Protein AF-A0A535HF23-F1 (afdb_monomer)

Radius of gyration: 17.35 Å; Cα contacts (8 Å, |Δi|>4): 69; chains: 1; bounding box: 50×31×47 Å

Solvent-accessible surface area (backbone atoms only — not comparable to full-atom values): 6438 Å² total; per-residue (Å²): 136,82,78,76,61,64,92,76,36,68,69,52,48,55,51,52,50,50,52,49,52,52,54,52,50,50,58,49,46,70,52,48,54,50,49,47,37,38,76,75,68,65,46,51,72,67,58,42,50,50,38,58,52,36,26,51,46,35,55,55,53,34,67,74,58,43,51,76,58,53,74,76,47,70,65,68,64,52,53,53,53,50,53,51,50,35,50,54,48,58,52,47,51,64,53,27,48,75,70,72,67,61,48,72,69,56,50,43,52,37,28,35,67,62,60

Secondary structure (DSSP, 8-state):
-PPPPGGG-HHHHHHHHHHHHHHHHHHHHHHHHHHHHHHHH---HHHHHHHHHHHHHHHHHIIIIIHHHHTTS-HHHHHHHHHHHHHHHHHHHHHHHHTT---HHHHHHH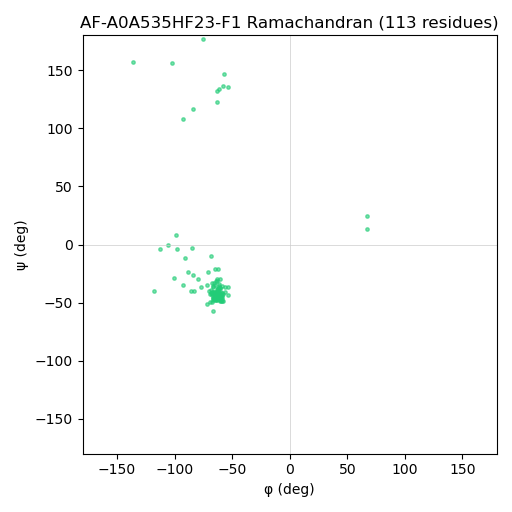HHHH-

Structure (mmCIF, N/CA/C/O backbone):
data_AF-A0A535HF23-F1
#
_entry.id   AF-A0A535HF23-F1
#
loop_
_atom_site.group_PDB
_atom_site.id
_atom_site.type_symbol
_atom_site.label_atom_id
_atom_site.label_alt_id
_atom_site.label_comp_id
_atom_site.label_asym_id
_atom_site.label_entity_id
_atom_site.label_seq_id
_atom_site.pdbx_PDB_ins_code
_atom_site.Cartn_x
_atom_site.Cartn_y
_atom_site.Cartn_z
_atom_site.occupancy
_atom_site.B_iso_or_equiv
_atom_site.auth_seq_id
_atom_site.auth_comp_id
_atom_site.auth_asym_id
_atom_site.auth_atom_id
_atom_site.pdbx_PDB_model_num
ATOM 1 N N . MET A 1 1 ? 34.139 -0.679 -28.469 1.00 53.94 1 MET A N 1
ATOM 2 C CA . MET A 1 1 ? 32.675 -0.477 -28.417 1.00 53.94 1 MET A CA 1
ATOM 3 C C . MET A 1 1 ? 32.349 0.238 -27.113 1.00 53.94 1 MET A C 1
ATOM 5 O O . MET A 1 1 ? 32.359 -0.398 -26.070 1.00 53.94 1 MET A O 1
ATOM 9 N N . THR A 1 2 ? 32.177 1.559 -27.130 1.00 58.47 2 THR A N 1
ATOM 10 C CA . THR A 1 2 ? 31.768 2.328 -25.944 1.00 58.47 2 THR A CA 1
ATOM 11 C C . THR A 1 2 ? 30.248 2.263 -25.836 1.00 58.47 2 THR A C 1
ATOM 13 O O . THR A 1 2 ? 29.542 2.684 -26.751 1.00 58.47 2 THR A O 1
ATOM 16 N N . ALA A 1 3 ? 29.730 1.666 -24.761 1.00 65.44 3 ALA A N 1
ATOM 17 C CA . ALA A 1 3 ? 28.293 1.642 -24.517 1.00 65.44 3 ALA A CA 1
ATOM 18 C C . ALA A 1 3 ? 27.765 3.091 -24.451 1.00 65.44 3 ALA A C 1
ATOM 20 O O . ALA A 1 3 ? 28.424 3.942 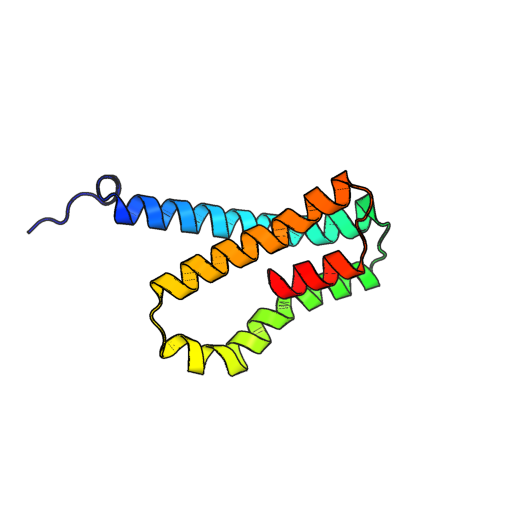-23.844 1.00 65.44 3 ALA A O 1
ATOM 21 N N . PRO A 1 4 ? 26.622 3.409 -25.088 1.00 67.19 4 PRO A N 1
ATOM 22 C CA . PRO A 1 4 ? 26.049 4.746 -25.014 1.00 67.19 4 PRO A CA 1
ATOM 23 C C . PRO A 1 4 ? 25.785 5.134 -23.547 1.00 67.19 4 PRO A C 1
ATOM 25 O O . PRO A 1 4 ? 25.454 4.262 -22.739 1.00 67.19 4 PRO A O 1
ATOM 28 N N . PRO A 1 5 ? 25.924 6.423 -23.182 1.00 73.38 5 PRO A N 1
ATOM 29 C CA . PRO A 1 5 ? 25.690 6.885 -21.816 1.00 73.38 5 PRO A CA 1
ATOM 30 C C . PRO A 1 5 ? 24.296 6.461 -21.333 1.00 73.38 5 PRO A C 1
ATOM 32 O O . PRO A 1 5 ? 23.319 6.590 -22.070 1.00 73.38 5 PRO A O 1
ATOM 35 N N . LEU A 1 6 ? 24.206 5.963 -20.094 1.00 69.88 6 LEU A N 1
ATOM 36 C CA . LEU A 1 6 ? 23.007 5.317 -19.535 1.00 69.88 6 LEU A CA 1
ATOM 37 C C . LEU A 1 6 ? 21.740 6.183 -19.642 1.00 69.88 6 LEU A C 1
ATOM 39 O O . LEU A 1 6 ? 20.670 5.670 -19.953 1.00 69.88 6 LEU A O 1
ATOM 43 N N . GLY A 1 7 ? 21.869 7.505 -19.484 1.00 70.44 7 GLY A N 1
ATOM 44 C CA . GLY A 1 7 ? 20.757 8.456 -19.624 1.00 70.44 7 GLY A CA 1
ATOM 45 C C . GLY A 1 7 ? 20.213 8.622 -21.051 1.00 70.44 7 GLY A C 1
ATOM 46 O O . GLY A 1 7 ? 19.169 9.238 -21.230 1.00 70.44 7 GLY A O 1
ATOM 47 N N . ARG A 1 8 ? 20.890 8.079 -22.070 1.00 76.06 8 ARG A N 1
ATOM 48 C CA . ARG A 1 8 ? 20.467 8.122 -23.482 1.00 76.06 8 ARG A CA 1
ATOM 49 C C . ARG A 1 8 ? 19.939 6.779 -23.990 1.00 76.06 8 ARG A C 1
ATOM 51 O O . ARG A 1 8 ? 19.541 6.682 -25.147 1.00 76.06 8 ARG A O 1
ATOM 58 N N . ASN A 1 9 ? 19.925 5.759 -23.131 1.00 85.62 9 ASN A N 1
ATOM 59 C CA . ASN A 1 9 ? 19.308 4.469 -23.404 1.00 85.62 9 ASN A CA 1
ATOM 60 C C . ASN A 1 9 ? 17.855 4.480 -22.893 1.00 85.62 9 ASN A C 1
ATOM 62 O O . ASN A 1 9 ? 17.613 4.456 -21.686 1.00 85.62 9 ASN A O 1
ATOM 66 N N . ALA A 1 10 ? 16.891 4.520 -23.816 1.00 82.50 10 ALA A N 1
ATOM 67 C CA . ALA A 1 10 ? 15.466 4.615 -23.494 1.00 82.50 10 ALA A CA 1
ATOM 68 C C . ALA A 1 10 ? 14.962 3.450 -22.619 1.00 82.50 10 ALA A C 1
ATOM 70 O O . ALA A 1 10 ? 14.146 3.669 -21.723 1.00 82.50 10 ALA A O 1
ATOM 71 N N . ASP A 1 11 ? 15.486 2.237 -22.820 1.00 83.31 11 ASP A N 1
ATOM 72 C CA . ASP A 1 11 ? 15.109 1.070 -22.017 1.00 83.31 11 ASP A CA 1
ATOM 73 C C . ASP A 1 11 ? 15.603 1.194 -20.573 1.00 83.31 11 ASP A C 1
ATOM 75 O O . ASP A 1 11 ? 14.877 0.863 -19.634 1.00 83.31 11 ASP A O 1
ATOM 79 N N . PHE A 1 12 ? 16.813 1.731 -20.386 1.00 84.38 12 PHE A N 1
ATOM 80 C CA . PHE A 1 12 ? 17.365 1.986 -19.058 1.00 84.38 12 PHE A CA 1
ATOM 81 C C . PHE A 1 12 ? 16.562 3.057 -18.319 1.00 84.38 12 PHE A C 1
ATOM 83 O O . PHE A 1 12 ? 16.184 2.850 -17.170 1.00 84.38 12 PHE A O 1
ATOM 90 N N . VAL A 1 13 ? 16.248 4.175 -18.981 1.00 87.31 13 VAL A N 1
ATOM 91 C CA . VAL A 1 13 ? 15.464 5.263 -18.374 1.00 87.31 13 VAL A CA 1
ATOM 92 C C . VAL A 1 13 ? 14.068 4.778 -17.978 1.00 87.31 13 VAL A C 1
ATOM 94 O O . VAL A 1 13 ? 13.609 5.096 -16.884 1.00 87.31 13 VAL A O 1
ATOM 97 N N . LYS A 1 14 ? 13.414 3.963 -18.819 1.00 84.81 14 LYS A N 1
ATOM 98 C CA . LYS A 1 14 ? 12.092 3.388 -18.528 1.00 84.81 14 LYS A CA 1
ATOM 99 C C . LYS A 1 14 ? 12.123 2.416 -17.347 1.00 84.81 14 LYS A C 1
ATOM 101 O O . LYS A 1 14 ? 11.222 2.445 -16.513 1.00 84.81 14 LYS A O 1
ATOM 106 N N . LEU A 1 15 ? 13.147 1.565 -17.266 1.00 84.94 15 LEU A N 1
ATOM 107 C CA . LEU A 1 15 ? 13.322 0.653 -16.136 1.00 84.94 15 LEU A CA 1
ATOM 108 C C . LEU A 1 15 ? 13.613 1.424 -14.843 1.00 84.94 15 LEU A C 1
ATOM 110 O O . LEU A 1 15 ? 13.017 1.144 -13.808 1.00 84.94 15 LEU A O 1
ATOM 114 N N . TRP A 1 16 ? 14.516 2.402 -14.905 1.00 88.12 16 TRP A N 1
ATOM 115 C CA . TRP A 1 16 ? 14.960 3.160 -13.741 1.00 88.12 16 TRP A CA 1
ATOM 116 C C . TRP A 1 16 ? 13.849 4.040 -13.163 1.00 88.12 16 TRP A C 1
ATOM 118 O O . TRP A 1 16 ? 13.678 4.085 -11.944 1.00 88.12 16 TRP A O 1
ATOM 128 N N . SER A 1 17 ? 13.054 4.697 -14.014 1.00 88.38 17 SER A N 1
ATOM 129 C CA . SER A 1 17 ? 11.909 5.490 -13.560 1.00 88.38 17 SER A CA 1
ATOM 130 C C . SER A 1 17 ? 10.821 4.610 -12.949 1.00 88.38 17 SER A C 1
ATOM 132 O O . SER A 1 17 ? 10.367 4.906 -11.846 1.00 88.38 17 SER A O 1
ATOM 134 N N . GLY A 1 18 ? 10.465 3.498 -13.605 1.00 86.31 18 GLY A N 1
ATOM 135 C CA . GLY A 1 18 ? 9.490 2.536 -13.086 1.00 86.31 18 GLY A CA 1
ATOM 136 C C . GLY A 1 18 ? 9.909 1.975 -11.729 1.00 86.31 18 GLY A C 1
ATOM 137 O O . GLY A 1 18 ? 9.147 2.049 -10.770 1.00 86.31 18 GLY A O 1
ATOM 138 N N . PHE A 1 19 ? 11.161 1.527 -11.614 1.00 86.56 19 PHE A N 1
ATOM 139 C CA . PHE A 1 19 ? 11.719 1.025 -10.360 1.00 86.56 19 PHE A CA 1
ATOM 140 C C . PHE A 1 19 ? 11.715 2.081 -9.249 1.00 86.56 19 PHE A C 1
ATOM 142 O O . PHE A 1 19 ? 11.371 1.787 -8.106 1.00 86.56 19 PHE A O 1
ATOM 149 N N . THR A 1 20 ? 12.079 3.323 -9.576 1.00 89.94 20 THR A N 1
ATOM 150 C CA . THR A 1 20 ? 12.096 4.423 -8.604 1.00 89.94 20 THR A CA 1
ATOM 151 C C . THR A 1 20 ? 10.688 4.733 -8.106 1.00 89.94 20 THR A C 1
ATOM 153 O O . THR A 1 20 ? 10.475 4.809 -6.898 1.00 89.94 20 THR A O 1
ATOM 156 N N . ILE A 1 21 ? 9.716 4.852 -9.015 1.00 89.50 21 ILE A N 1
ATOM 157 C CA . ILE A 1 21 ? 8.309 5.096 -8.673 1.00 89.50 21 ILE A CA 1
ATOM 158 C C . ILE A 1 21 ? 7.765 3.959 -7.806 1.00 89.50 21 ILE A C 1
ATOM 160 O O . ILE A 1 21 ? 7.185 4.230 -6.757 1.00 89.50 21 ILE A O 1
ATOM 164 N N . ALA A 1 22 ? 7.996 2.703 -8.197 1.00 86.44 22 ALA A N 1
ATOM 165 C CA . ALA A 1 22 ? 7.541 1.540 -7.442 1.00 86.44 22 ALA A CA 1
ATOM 166 C C . ALA A 1 22 ? 8.134 1.522 -6.025 1.00 86.44 22 ALA A C 1
ATOM 168 O O . ALA A 1 22 ? 7.416 1.337 -5.043 1.00 86.44 22 ALA A O 1
ATOM 169 N N . ARG A 1 23 ? 9.438 1.793 -5.891 1.00 89.00 23 ARG A N 1
ATOM 170 C CA . ARG A 1 23 ? 10.118 1.759 -4.592 1.00 89.00 23 ARG A CA 1
ATOM 171 C C . ARG A 1 23 ? 9.696 2.898 -3.673 1.00 89.00 23 ARG A C 1
ATOM 173 O O . ARG A 1 23 ? 9.496 2.671 -2.483 1.00 89.00 23 ARG A O 1
ATOM 180 N N . VAL A 1 24 ? 9.527 4.102 -4.214 1.00 91.25 24 VAL A N 1
ATOM 181 C CA . VAL A 1 24 ? 9.000 5.244 -3.456 1.00 91.25 24 VAL A CA 1
ATOM 182 C C . VAL A 1 24 ? 7.550 4.982 -3.047 1.00 91.25 24 VAL A C 1
ATOM 184 O O . VAL A 1 24 ? 7.212 5.143 -1.877 1.00 91.25 24 VAL A O 1
ATOM 187 N N . GLY A 1 25 ? 6.711 4.511 -3.972 1.00 86.81 25 GLY A N 1
ATOM 188 C CA . GLY A 1 25 ? 5.315 4.165 -3.702 1.00 86.81 25 GLY A CA 1
ATOM 189 C C . GLY A 1 25 ? 5.170 3.100 -2.615 1.00 86.81 25 GLY A C 1
ATOM 190 O O . GLY A 1 25 ? 4.355 3.258 -1.708 1.00 86.81 25 GLY A O 1
ATOM 191 N N . SER A 1 26 ? 6.010 2.063 -2.644 1.00 88.25 26 SER A N 1
ATOM 192 C CA . SER A 1 26 ? 6.058 1.030 -1.604 1.00 88.25 26 SER A CA 1
ATOM 193 C C . SER A 1 26 ? 6.373 1.627 -0.227 1.00 88.25 26 SER A C 1
ATOM 195 O O . SER A 1 26 ? 5.628 1.396 0.723 1.00 88.25 26 SER A O 1
ATOM 197 N N . GLN A 1 27 ? 7.401 2.476 -0.118 1.00 90.00 27 GLN A N 1
ATOM 198 C CA . GLN A 1 27 ? 7.754 3.116 1.158 1.00 90.00 27 GLN A CA 1
ATOM 199 C C . GLN A 1 27 ? 6.650 4.036 1.684 1.00 90.00 27 GLN A C 1
ATOM 201 O O . GLN A 1 27 ? 6.374 4.053 2.882 1.00 90.00 27 GLN A O 1
ATOM 206 N N . ILE A 1 28 ? 5.977 4.765 0.792 1.00 90.44 28 ILE A N 1
ATOM 207 C CA . ILE A 1 28 ? 4.810 5.567 1.164 1.00 90.44 28 ILE A CA 1
ATOM 208 C C . ILE A 1 28 ? 3.691 4.658 1.685 1.00 90.44 28 ILE A C 1
ATOM 210 O O . ILE A 1 28 ? 3.113 4.950 2.726 1.00 90.44 28 ILE A O 1
ATOM 214 N N . THR A 1 29 ? 3.413 3.541 1.011 1.00 88.38 29 THR A N 1
ATOM 215 C CA . THR A 1 29 ? 2.334 2.600 1.366 1.00 88.38 29 THR A CA 1
ATOM 216 C C . THR A 1 29 ? 2.528 1.979 2.752 1.00 88.38 29 THR A C 1
ATOM 218 O O . THR A 1 29 ? 1.558 1.842 3.498 1.00 88.38 29 THR A O 1
ATOM 221 N N . VAL A 1 30 ? 3.775 1.677 3.134 1.00 88.12 30 VAL A N 1
ATOM 222 C CA . VAL A 1 30 ? 4.131 1.161 4.472 1.00 88.12 30 VAL A CA 1
ATOM 223 C C . VAL A 1 30 ? 3.657 2.090 5.591 1.00 88.12 30 VAL A C 1
ATOM 225 O O . VAL A 1 30 ? 3.205 1.622 6.630 1.00 88.12 30 VAL A O 1
ATOM 228 N N . LEU A 1 31 ? 3.711 3.405 5.379 1.00 90.56 31 LEU A N 1
ATOM 229 C CA . LEU A 1 31 ? 3.257 4.390 6.363 1.00 90.56 31 LEU A CA 1
ATOM 230 C C . LEU A 1 31 ? 1.794 4.788 6.146 1.00 90.56 31 LEU A C 1
ATOM 232 O O . LEU A 1 31 ? 1.060 5.014 7.107 1.00 90.56 31 LEU A O 1
ATOM 236 N N . ALA A 1 32 ? 1.352 4.851 4.891 1.00 90.69 32 ALA A N 1
ATOM 237 C CA . ALA A 1 32 ? 0.020 5.305 4.533 1.00 90.69 32 ALA A CA 1
ATOM 238 C C . ALA A 1 32 ? -1.068 4.365 5.055 1.00 90.69 32 ALA A C 1
ATOM 240 O O . ALA A 1 32 ? -2.060 4.861 5.581 1.00 90.69 32 ALA A O 1
ATOM 241 N N . LEU A 1 33 ? -0.910 3.037 4.962 1.00 89.94 33 LEU A N 1
ATOM 242 C CA . LEU A 1 33 ? -1.964 2.109 5.398 1.00 89.94 33 LEU A CA 1
ATOM 243 C C . LEU A 1 33 ? -2.201 2.148 6.921 1.00 89.94 33 LEU A C 1
ATOM 245 O O . LEU A 1 33 ? -3.358 2.320 7.314 1.00 89.94 33 LEU A O 1
ATOM 249 N N . PRO A 1 34 ? -1.171 2.086 7.794 1.00 89.94 34 PRO A N 1
ATOM 250 C CA . PRO A 1 34 ? -1.367 2.247 9.235 1.00 89.94 34 PRO A CA 1
ATOM 251 C C . PRO A 1 34 ? -1.945 3.614 9.606 1.00 89.94 34 PRO A C 1
ATOM 253 O O . PRO A 1 34 ? -2.873 3.688 10.408 1.00 89.94 34 PRO A O 1
ATOM 256 N N . LEU A 1 35 ? -1.451 4.699 8.995 1.00 91.56 35 LEU A N 1
ATOM 257 C CA . LEU A 1 35 ? -1.983 6.041 9.245 1.00 91.56 35 LEU A CA 1
ATOM 258 C C . LEU A 1 35 ? -3.444 6.160 8.807 1.00 91.56 35 LEU A C 1
ATOM 260 O O . LEU A 1 35 ? -4.246 6.744 9.524 1.00 91.56 35 LEU A O 1
ATOM 264 N 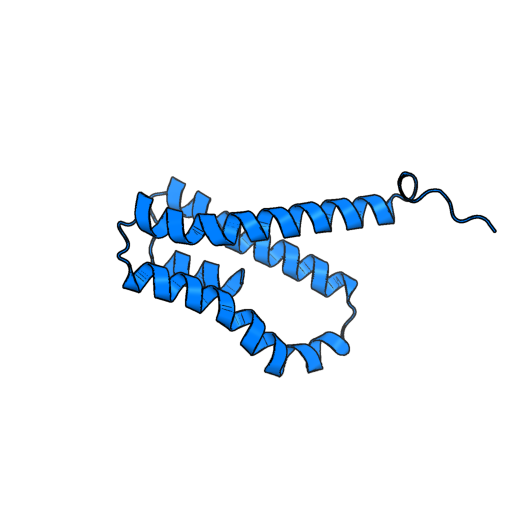N . THR A 1 36 ? -3.810 5.565 7.673 1.00 91.94 36 THR A N 1
ATOM 265 C CA . THR A 1 36 ? -5.197 5.516 7.192 1.00 91.94 36 THR A CA 1
ATOM 266 C C . THR A 1 36 ? -6.089 4.774 8.187 1.00 91.94 36 THR A C 1
ATOM 268 O O . THR A 1 36 ? -7.165 5.265 8.526 1.00 91.94 36 THR A O 1
ATOM 271 N N . ALA A 1 37 ? -5.631 3.630 8.703 1.00 92.25 37 ALA A N 1
ATOM 272 C CA . ALA A 1 37 ? -6.369 2.859 9.699 1.00 92.25 37 ALA A CA 1
ATOM 273 C C . ALA A 1 37 ? -6.626 3.673 10.979 1.00 92.25 37 ALA A C 1
ATOM 275 O O . ALA A 1 37 ? -7.746 3.692 11.482 1.00 92.25 37 ALA A O 1
ATOM 276 N N . VAL A 1 38 ? -5.623 4.394 11.483 1.00 94.19 38 VAL A N 1
ATOM 277 C CA . VAL A 1 38 ? -5.771 5.214 12.697 1.00 94.19 38 VAL A CA 1
ATOM 278 C C . VAL A 1 38 ? -6.631 6.451 12.438 1.00 94.19 38 VAL A C 1
ATOM 280 O O . VAL A 1 38 ? -7.574 6.711 13.178 1.00 94.19 38 VAL A O 1
ATOM 283 N N . LEU A 1 39 ? -6.315 7.220 11.394 1.00 92.56 39 LEU A N 1
ATOM 284 C CA . LEU A 1 39 ? -6.898 8.545 11.170 1.00 92.56 39 LEU A CA 1
ATOM 285 C C . LEU A 1 39 ? -8.318 8.492 10.605 1.00 92.56 39 LEU A C 1
ATOM 287 O O . LEU A 1 39 ? -9.130 9.3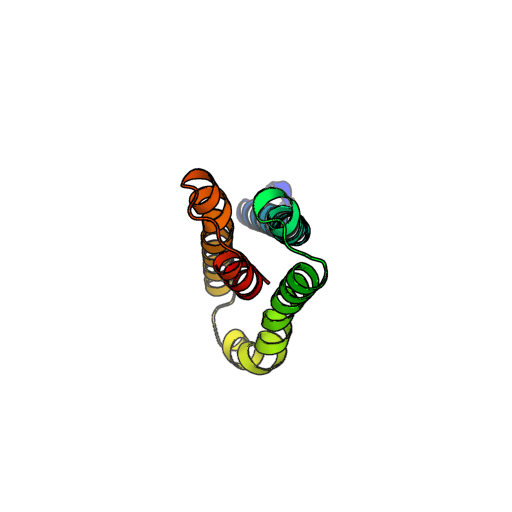42 10.957 1.00 92.56 39 LEU A O 1
ATOM 291 N N . LEU A 1 40 ? -8.616 7.531 9.724 1.00 89.50 40 LEU A N 1
ATOM 292 C CA . LEU A 1 40 ? -9.931 7.432 9.081 1.00 89.50 40 LEU A CA 1
ATOM 293 C C . LEU A 1 40 ? -10.836 6.381 9.722 1.00 89.50 40 LEU A C 1
ATOM 295 O O . LEU A 1 40 ? -12.052 6.535 9.667 1.00 89.50 40 LEU A O 1
ATOM 299 N N . LEU A 1 41 ? -10.270 5.321 10.308 1.00 89.88 41 LEU A N 1
ATOM 300 C CA . LEU A 1 41 ? -11.049 4.208 10.867 1.00 89.88 41 LEU A CA 1
ATOM 301 C C . LEU A 1 41 ? -10.959 4.102 12.395 1.00 89.88 41 LEU A C 1
ATOM 303 O O . LEU A 1 41 ? -11.642 3.263 12.975 1.00 89.88 41 LEU A O 1
ATOM 307 N N . GLY A 1 42 ? -10.152 4.940 13.056 1.00 88.62 42 GLY A N 1
ATOM 308 C CA . GLY A 1 42 ? -10.012 4.929 14.514 1.00 88.62 42 GLY A CA 1
ATOM 309 C C . GLY A 1 42 ? -9.344 3.666 15.062 1.00 88.62 42 GLY A C 1
ATOM 310 O O . GLY A 1 42 ? -9.585 3.313 16.215 1.00 88.62 42 GLY A O 1
ATOM 311 N N . ALA A 1 43 ? -8.536 2.977 14.248 1.00 90.75 43 ALA A N 1
ATOM 312 C CA . ALA A 1 43 ? -7.926 1.707 14.622 1.00 90.75 43 ALA A CA 1
ATOM 313 C C . ALA A 1 43 ? -6.999 1.847 15.842 1.00 90.75 43 ALA A C 1
ATOM 315 O O . ALA A 1 43 ? -6.144 2.735 15.904 1.00 90.75 43 ALA A O 1
ATOM 316 N N . GLY A 1 44 ? -7.140 0.931 16.797 1.00 92.19 44 GLY A N 1
ATOM 317 C CA . GLY A 1 44 ? -6.290 0.829 17.977 1.00 92.19 44 GLY A CA 1
ATOM 318 C C . GLY A 1 44 ? -4.915 0.223 17.677 1.00 92.19 44 GLY A C 1
ATOM 319 O O . GLY A 1 44 ? -4.625 -0.228 16.565 1.00 92.19 44 GLY A O 1
ATOM 320 N N . ALA A 1 45 ? -4.058 0.162 18.702 1.00 90.50 45 ALA A N 1
ATOM 321 C CA . ALA A 1 45 ? -2.681 -0.338 18.587 1.00 90.50 45 ALA A CA 1
ATOM 322 C C . ALA A 1 45 ? -2.601 -1.803 18.116 1.00 90.50 45 ALA A C 1
ATOM 324 O O . ALA A 1 45 ? -1.722 -2.169 17.339 1.00 90.50 45 ALA A O 1
ATOM 325 N N . THR A 1 46 ? -3.527 -2.653 18.568 1.00 92.44 46 THR A N 1
ATOM 326 C CA . THR A 1 46 ? -3.564 -4.069 18.177 1.00 92.44 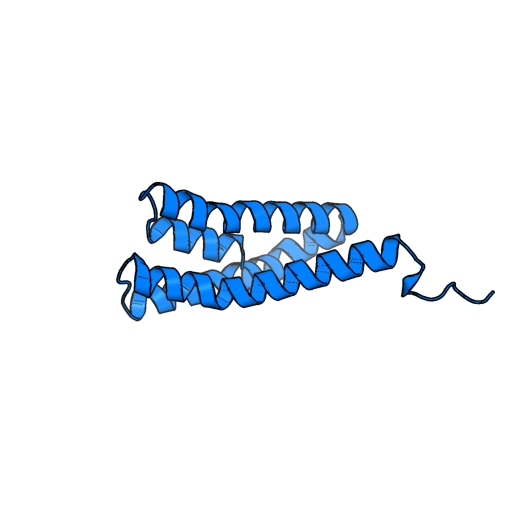46 THR A CA 1
ATOM 327 C C . THR A 1 46 ? -3.923 -4.229 16.701 1.00 92.44 46 THR A C 1
ATOM 329 O O . THR A 1 46 ? -3.283 -4.999 15.990 1.00 92.44 46 THR A O 1
ATOM 332 N N . GLU A 1 47 ? -4.906 -3.470 16.218 1.00 91.38 47 GLU A N 1
ATOM 333 C CA . GLU A 1 47 ? -5.379 -3.533 14.832 1.00 91.38 47 GLU A CA 1
ATOM 334 C C . GLU A 1 47 ? -4.320 -3.021 13.855 1.00 91.38 47 GLU A C 1
ATOM 336 O O . GLU A 1 47 ? -4.068 -3.657 12.830 1.00 91.38 47 GLU A O 1
ATOM 341 N N . THR A 1 48 ? -3.644 -1.922 14.206 1.00 91.81 48 THR A N 1
ATOM 342 C CA . THR A 1 48 ? -2.502 -1.402 13.438 1.00 91.81 48 THR A CA 1
ATOM 343 C C . THR A 1 48 ? -1.304 -2.344 13.471 1.00 91.81 48 THR A C 1
ATOM 345 O O . THR A 1 48 ? -0.681 -2.561 12.433 1.00 91.81 48 THR A O 1
ATOM 348 N N . GLY A 1 49 ? -1.001 -2.956 14.619 1.00 91.44 49 GLY A N 1
ATOM 349 C CA . GLY A 1 49 ? 0.059 -3.961 14.727 1.00 91.44 49 GLY A CA 1
ATOM 350 C C . GLY A 1 49 ? -0.194 -5.174 13.829 1.00 91.44 49 GLY A C 1
ATOM 351 O O . GLY A 1 49 ? 0.702 -5.604 13.102 1.00 91.44 49 GLY A O 1
ATOM 352 N N . LEU A 1 50 ? -1.432 -5.679 13.807 1.00 92.06 50 LEU A N 1
ATOM 353 C CA . LEU A 1 50 ? -1.844 -6.754 12.899 1.00 92.06 50 LEU A CA 1
ATOM 354 C C . LEU A 1 50 ? -1.716 -6.345 11.428 1.00 92.06 50 LEU A C 1
ATOM 356 O O . LEU A 1 50 ? -1.349 -7.167 10.593 1.00 92.06 50 LEU A O 1
ATOM 360 N N . LEU A 1 51 ? -1.988 -5.081 11.104 1.00 91.19 51 LEU A N 1
ATOM 361 C CA . LEU A 1 51 ? -1.935 -4.572 9.735 1.00 91.19 51 LEU A CA 1
ATOM 362 C C . LEU A 1 51 ? -0.495 -4.529 9.214 1.00 91.19 51 LEU A C 1
ATOM 364 O O . LEU A 1 51 ? -0.241 -4.937 8.082 1.00 91.19 51 LEU A O 1
ATOM 368 N N . VAL A 1 52 ? 0.447 -4.103 10.059 1.00 89.81 52 VAL A N 1
ATOM 369 C CA . VAL A 1 52 ? 1.886 -4.141 9.757 1.00 89.81 52 VAL A CA 1
ATOM 370 C C . VAL A 1 52 ? 2.383 -5.585 9.652 1.00 89.81 52 VAL A C 1
ATOM 372 O O . VAL A 1 52 ? 3.122 -5.917 8.727 1.00 89.81 52 VAL A O 1
ATOM 375 N N . ALA A 1 53 ? 1.946 -6.474 10.550 1.00 89.81 53 ALA A N 1
ATOM 376 C CA . ALA A 1 53 ? 2.301 -7.891 10.483 1.00 89.81 53 ALA A CA 1
ATOM 377 C C . ALA A 1 53 ? 1.802 -8.547 9.183 1.00 89.81 53 ALA A C 1
ATOM 379 O O . ALA A 1 53 ? 2.548 -9.286 8.540 1.00 89.81 53 ALA A O 1
ATOM 380 N N . ALA A 1 54 ? 0.576 -8.229 8.754 1.00 89.56 54 ALA A N 1
ATOM 381 C CA . ALA A 1 54 ? 0.004 -8.717 7.501 1.00 89.56 54 ALA A CA 1
ATOM 382 C C . ALA A 1 54 ? 0.823 -8.298 6.271 1.00 89.56 54 ALA A C 1
ATOM 384 O O . ALA A 1 54 ? 0.876 -9.047 5.302 1.00 89.56 54 ALA A O 1
ATOM 385 N N . GLN A 1 55 ? 1.502 -7.152 6.338 1.00 86.88 55 GLN A N 1
ATOM 386 C CA . GLN A 1 55 ? 2.378 -6.638 5.284 1.00 86.88 55 GLN A CA 1
ATOM 387 C C . GLN A 1 55 ? 3.678 -7.442 5.126 1.00 86.88 55 GLN A C 1
ATOM 389 O O . GLN A 1 55 ? 4.286 -7.435 4.067 1.00 86.88 55 GLN A O 1
ATOM 394 N N . MET A 1 56 ? 4.121 -8.153 6.167 1.00 85.12 56 MET A N 1
ATOM 395 C CA . MET A 1 56 ? 5.343 -8.968 6.130 1.00 85.12 56 MET A CA 1
ATOM 396 C C . MET A 1 56 ? 5.082 -10.398 5.636 1.00 85.12 56 MET A C 1
ATOM 398 O O . MET A 1 56 ? 5.985 -11.063 5.134 1.00 85.12 56 MET A O 1
ATOM 402 N N . LEU A 1 57 ? 3.851 -10.897 5.770 1.00 86.31 57 LEU A N 1
ATOM 403 C CA . LEU A 1 57 ? 3.489 -12.261 5.374 1.00 86.31 57 LEU A CA 1
ATOM 404 C C . LEU A 1 57 ? 3.789 -12.607 3.904 1.00 86.31 57 LEU A C 1
ATOM 406 O O . LEU A 1 57 ? 4.270 -13.717 3.666 1.00 86.31 57 LEU A O 1
ATOM 410 N N . PRO A 1 58 ? 3.549 -11.726 2.917 1.00 83.94 58 PRO A N 1
ATOM 411 C CA . PRO A 1 58 ? 3.712 -12.072 1.508 1.00 83.94 58 PRO A CA 1
ATOM 412 C C . PRO A 1 58 ? 5.161 -12.378 1.175 1.00 83.94 58 PRO A C 1
ATOM 414 O O . PRO A 1 58 ? 5.428 -13.364 0.499 1.00 83.94 58 PRO A O 1
ATOM 417 N N . SER A 1 59 ? 6.107 -11.610 1.720 1.00 81.56 59 SER A N 1
ATOM 418 C CA . SER A 1 59 ? 7.538 -11.860 1.524 1.00 81.56 59 SER A CA 1
ATOM 419 C C . SER A 1 59 ? 7.995 -13.192 2.136 1.00 81.56 59 SER A C 1
ATOM 421 O O . SER A 1 59 ? 8.805 -13.894 1.527 1.00 81.56 59 SER A O 1
ATOM 423 N N . ILE A 1 60 ? 7.416 -13.610 3.268 1.00 84.19 60 ILE A N 1
ATOM 424 C CA . ILE A 1 60 ? 7.665 -14.929 3.877 1.00 84.19 60 ILE A CA 1
ATOM 425 C C . ILE A 1 60 ? 7.099 -16.052 2.996 1.00 84.19 60 ILE A C 1
ATOM 427 O O . ILE A 1 60 ? 7.802 -17.011 2.672 1.00 84.19 60 ILE A O 1
ATOM 431 N N . VAL A 1 61 ? 5.836 -15.930 2.578 1.00 81.56 61 VAL A N 1
ATOM 432 C CA . VAL A 1 61 ? 5.159 -16.922 1.725 1.00 81.56 61 VAL A CA 1
ATOM 433 C C . VAL A 1 61 ? 5.852 -17.024 0.365 1.00 81.56 61 VAL A C 1
ATOM 435 O O . VAL A 1 61 ? 6.089 -18.124 -0.143 1.00 81.56 61 VAL A O 1
ATOM 438 N N . ALA A 1 62 ? 6.229 -15.885 -0.213 1.00 80.12 62 ALA A N 1
ATOM 439 C CA . ALA A 1 62 ? 6.888 -15.816 -1.502 1.00 80.12 62 ALA A CA 1
ATOM 440 C C . ALA A 1 62 ? 8.310 -16.385 -1.455 1.00 80.12 62 ALA A C 1
ATOM 442 O O . ALA A 1 62 ? 8.684 -17.159 -2.339 1.00 80.12 62 ALA A O 1
ATOM 443 N N . GLY A 1 63 ? 9.076 -16.068 -0.406 1.00 77.56 63 GLY A N 1
ATOM 444 C CA . GLY A 1 63 ? 10.409 -16.628 -0.189 1.00 77.56 63 GLY A CA 1
ATOM 445 C C . GLY A 1 63 ? 10.401 -18.150 -0.024 1.00 77.56 63 GLY A C 1
ATOM 446 O O . GLY A 1 63 ? 11.325 -18.814 -0.487 1.00 77.56 63 GLY A O 1
ATOM 447 N N . LEU A 1 64 ? 9.345 -18.712 0.575 1.00 80.88 64 LEU A N 1
ATOM 448 C CA . LEU A 1 64 ? 9.228 -20.152 0.814 1.00 80.88 64 LEU A CA 1
ATOM 449 C C . LEU A 1 64 ? 8.699 -20.939 -0.399 1.00 80.88 64 LEU A C 1
ATOM 451 O O . LEU A 1 64 ? 9.185 -22.034 -0.673 1.00 80.88 64 LEU A O 1
ATOM 455 N N . PHE A 1 65 ? 7.716 -20.404 -1.130 1.00 77.25 65 PHE A N 1
ATOM 456 C CA . PHE A 1 65 ? 7.007 -21.158 -2.177 1.0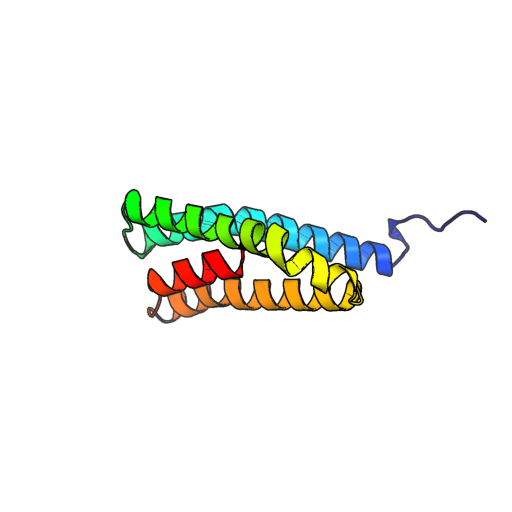0 77.25 65 PHE A CA 1
ATOM 457 C C . PHE A 1 65 ? 7.157 -20.574 -3.581 1.00 77.25 65 PHE A C 1
ATOM 459 O O . PHE A 1 65 ? 7.292 -21.313 -4.557 1.00 77.25 65 PHE A O 1
ATOM 466 N N . VAL A 1 66 ? 7.118 -19.249 -3.699 1.00 70.50 66 VAL A N 1
ATOM 467 C CA . VAL A 1 66 ? 7.006 -18.563 -4.994 1.00 70.50 66 VAL A CA 1
ATOM 468 C C . VAL A 1 66 ? 8.358 -18.489 -5.704 1.00 70.50 66 VAL A C 1
ATOM 470 O O . VAL A 1 66 ? 8.394 -18.579 -6.931 1.00 70.50 66 VAL A O 1
ATOM 473 N N . GLY A 1 67 ? 9.472 -18.435 -4.963 1.00 69.62 67 GLY A N 1
ATOM 474 C CA . GLY A 1 67 ? 10.827 -18.395 -5.532 1.00 69.62 67 GLY A CA 1
ATOM 475 C C . GLY A 1 67 ? 11.119 -19.533 -6.520 1.00 69.62 67 GLY A C 1
ATOM 476 O O . GLY A 1 67 ? 11.604 -19.287 -7.621 1.00 69.62 67 GLY A O 1
ATOM 477 N N . VAL A 1 68 ? 10.708 -20.766 -6.195 1.00 75.38 68 VAL A N 1
ATOM 478 C CA . VAL A 1 68 ? 10.947 -21.955 -7.041 1.00 75.38 68 VAL A CA 1
ATOM 479 C C . VAL A 1 68 ? 10.197 -21.888 -8.380 1.00 75.38 68 VAL A C 1
ATOM 481 O O . VAL A 1 68 ? 10.682 -22.391 -9.397 1.00 75.38 68 VAL A O 1
ATOM 484 N N . TRP A 1 69 ? 9.009 -21.279 -8.392 1.00 73.38 69 TRP A N 1
ATOM 485 C CA . TRP A 1 69 ? 8.163 -21.166 -9.583 1.00 73.38 69 TRP A CA 1
ATOM 486 C C . TRP A 1 69 ? 8.537 -19.952 -10.435 1.00 73.38 69 TRP A C 1
ATOM 488 O O . TRP A 1 69 ? 8.588 -20.049 -11.662 1.00 73.38 69 TRP A O 1
ATOM 498 N N . VAL A 1 70 ? 8.842 -18.823 -9.791 1.00 73.38 70 VAL A N 1
ATOM 499 C CA . VAL A 1 70 ? 9.213 -17.570 -10.461 1.00 73.38 70 VAL A CA 1
ATOM 500 C C . VAL A 1 70 ? 10.556 -17.681 -11.175 1.00 73.38 70 VAL A C 1
ATOM 502 O O . VAL A 1 70 ? 10.699 -17.125 -12.263 1.00 73.38 70 VAL A O 1
ATOM 505 N N . ASP A 1 71 ? 11.499 -18.469 -10.653 1.00 78.25 71 ASP A N 1
ATOM 506 C CA . ASP A 1 71 ? 12.796 -18.687 -11.305 1.00 78.25 71 ASP A CA 1
ATOM 507 C C . ASP A 1 71 ? 12.690 -19.364 -12.682 1.00 78.25 71 ASP A C 1
ATOM 509 O O . ASP A 1 71 ? 13.594 -19.230 -13.509 1.00 78.25 71 ASP A O 1
ATOM 513 N N . ARG A 1 72 ? 11.579 -20.059 -12.963 1.00 80.69 72 ARG A N 1
ATOM 514 C CA . ARG A 1 72 ? 11.343 -20.753 -14.241 1.00 80.69 72 ARG A CA 1
ATOM 515 C C . ARG A 1 72 ? 10.636 -19.896 -15.290 1.00 80.69 72 ARG A C 1
ATOM 517 O O . ARG A 1 72 ? 10.548 -20.300 -16.448 1.00 80.69 72 ARG A O 1
ATOM 524 N N . LEU A 1 73 ? 10.109 -18.742 -14.899 1.00 82.69 73 LEU A N 1
ATOM 525 C CA . LEU A 1 73 ? 9.291 -17.882 -15.746 1.00 82.69 73 LEU A CA 1
ATOM 526 C C . LEU A 1 73 ? 10.101 -16.680 -16.264 1.00 82.69 73 LEU A C 1
ATOM 528 O O . LEU A 1 73 ? 11.090 -16.263 -15.654 1.00 82.69 73 LEU A O 1
ATOM 532 N N . PRO A 1 74 ? 9.700 -16.073 -17.397 1.00 83.62 74 PRO A N 1
ATOM 533 C CA . PRO A 1 74 ? 10.366 -14.878 -17.892 1.00 83.62 74 PRO A CA 1
ATOM 534 C C . PRO A 1 74 ? 10.205 -13.724 -16.887 1.00 83.62 74 PRO A C 1
ATOM 536 O O . PRO A 1 74 ? 9.096 -13.302 -16.559 1.00 83.62 74 PRO A O 1
ATOM 539 N N . ARG A 1 75 ? 11.337 -13.177 -16.427 1.00 80.25 75 ARG A N 1
ATOM 540 C CA . ARG A 1 75 ? 11.399 -12.171 -15.346 1.00 80.25 75 ARG A CA 1
ATOM 541 C C . ARG A 1 75 ? 10.675 -10.863 -15.675 1.00 80.25 75 ARG A C 1
ATOM 543 O O . ARG A 1 75 ? 10.063 -10.252 -14.806 1.00 80.25 75 ARG A O 1
ATOM 550 N N . ARG A 1 76 ? 10.748 -10.423 -16.935 1.00 81.50 76 ARG A N 1
ATOM 551 C CA . ARG A 1 76 ? 10.228 -9.113 -17.361 1.00 81.50 76 ARG A CA 1
ATOM 552 C C . ARG A 1 76 ? 8.691 -9.033 -17.317 1.00 81.50 76 ARG A C 1
ATOM 554 O O . ARG A 1 76 ? 8.198 -8.082 -16.721 1.00 81.50 76 ARG A O 1
ATOM 561 N N . PRO A 1 77 ? 7.922 -9.991 -17.876 1.00 84.69 77 PRO A N 1
ATOM 562 C CA . PRO A 1 77 ? 6.467 -10.011 -17.718 1.00 84.69 77 PRO A CA 1
ATOM 563 C C . PRO A 1 77 ? 6.007 -10.081 -16.260 1.00 84.69 77 PRO A C 1
ATOM 565 O O . PRO A 1 77 ? 5.081 -9.365 -15.901 1.00 84.69 77 PRO A O 1
ATOM 568 N N . ILE A 1 78 ? 6.658 -10.893 -15.419 1.00 86.06 78 ILE A N 1
ATOM 569 C CA . ILE A 1 78 ? 6.284 -11.029 -14.001 1.00 86.06 78 ILE A CA 1
ATOM 570 C C . ILE A 1 78 ? 6.402 -9.696 -13.273 1.00 86.06 78 ILE A C 1
ATOM 572 O O . ILE A 1 78 ? 5.463 -9.292 -12.598 1.00 86.06 78 ILE A O 1
ATOM 576 N N . MET A 1 79 ? 7.528 -9.002 -13.445 1.00 82.00 79 MET A N 1
ATOM 577 C CA . MET A 1 79 ? 7.758 -7.704 -12.810 1.00 82.00 79 MET A CA 1
ATOM 578 C C . MET A 1 79 ? 6.679 -6.690 -13.214 1.00 82.00 79 MET A C 1
ATOM 580 O O . MET A 1 79 ? 6.087 -6.051 -12.356 1.00 82.00 79 MET A O 1
ATOM 584 N N . ILE A 1 80 ? 6.347 -6.622 -14.509 1.00 86.00 80 ILE A N 1
ATOM 585 C CA . ILE A 1 80 ? 5.320 -5.702 -15.019 1.00 86.00 80 ILE A CA 1
ATOM 586 C C . ILE A 1 80 ? 3.938 -6.031 -14.440 1.00 86.00 80 ILE A C 1
ATOM 588 O O . ILE A 1 80 ? 3.243 -5.133 -13.973 1.00 86.00 80 ILE A O 1
ATOM 592 N N . TRP A 1 81 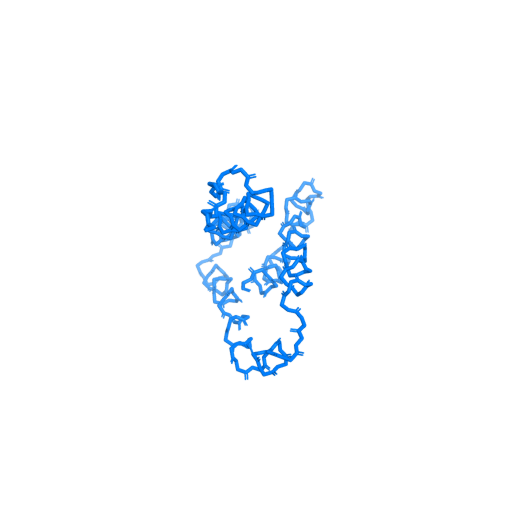? 3.525 -7.300 -14.462 1.00 88.75 81 TRP A N 1
ATOM 593 C CA . TRP A 1 81 ? 2.216 -7.697 -13.937 1.00 88.75 81 TRP A CA 1
ATOM 594 C C . TRP A 1 81 ? 2.116 -7.525 -12.421 1.00 88.75 81 TRP A C 1
ATOM 596 O O . TRP A 1 81 ? 1.061 -7.125 -11.934 1.00 88.75 81 TRP A O 1
ATOM 606 N N . SER A 1 82 ? 3.207 -7.769 -11.693 1.00 85.12 82 SER A N 1
ATOM 607 C CA . SER A 1 82 ? 3.288 -7.535 -10.251 1.00 85.12 82 SER A CA 1
ATOM 608 C C . SER A 1 82 ? 3.140 -6.051 -9.918 1.00 85.12 82 SER A C 1
ATOM 610 O O . SER A 1 82 ? 2.323 -5.698 -9.072 1.00 85.12 82 SER A O 1
ATOM 612 N N . ASP A 1 83 ? 3.865 -5.176 -10.620 1.00 86.69 83 ASP A N 1
ATOM 613 C CA . ASP A 1 83 ? 3.787 -3.728 -10.404 1.00 86.69 83 ASP A CA 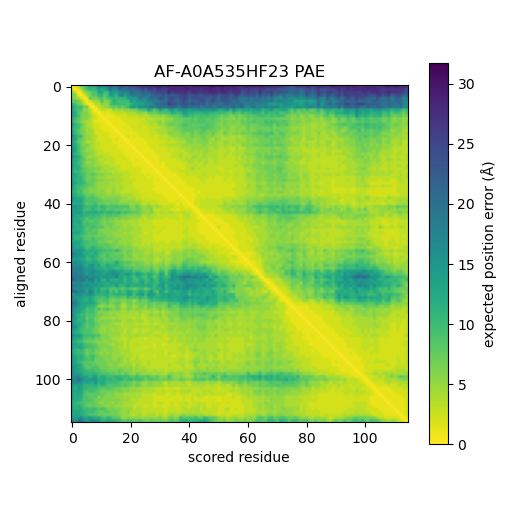1
ATOM 614 C C . ASP A 1 83 ? 2.387 -3.187 -10.734 1.00 86.69 83 ASP A C 1
ATOM 616 O O . ASP A 1 83 ? 1.831 -2.389 -9.978 1.00 86.69 83 ASP A O 1
ATOM 620 N N . ILE A 1 84 ? 1.773 -3.656 -11.828 1.00 89.94 84 ILE A N 1
ATOM 621 C CA . ILE A 1 84 ? 0.398 -3.281 -12.198 1.00 89.94 84 ILE A CA 1
ATOM 622 C C . ILE A 1 84 ? -0.600 -3.774 -11.145 1.00 89.94 84 ILE A C 1
ATOM 624 O O . ILE A 1 84 ? -1.461 -3.007 -10.715 1.00 89.94 84 ILE A O 1
ATOM 628 N N . GLY A 1 85 ? -0.488 -5.032 -10.711 1.00 90.38 85 GLY A N 1
ATOM 629 C CA . GLY A 1 85 ? -1.353 -5.603 -9.679 1.00 90.38 85 GLY A CA 1
ATOM 630 C C . GLY A 1 85 ? -1.257 -4.826 -8.368 1.00 90.38 85 GLY A C 1
ATOM 631 O O . GLY A 1 85 ? -2.280 -4.422 -7.816 1.00 90.38 85 GLY A O 1
ATOM 632 N N . SER A 1 86 ? -0.035 -4.523 -7.927 1.00 87.31 86 SER A N 1
ATOM 633 C CA . SER A 1 86 ? 0.212 -3.710 -6.736 1.00 87.31 86 SER A CA 1
ATOM 634 C C . SER A 1 86 ? -0.384 -2.309 -6.871 1.00 87.31 86 SER A C 1
ATOM 636 O O . SER A 1 86 ? -1.008 -1.819 -5.932 1.00 87.31 86 SER A O 1
ATOM 638 N N . ALA A 1 87 ? -0.238 -1.663 -8.031 1.00 88.44 87 ALA A N 1
ATOM 639 C CA . ALA A 1 87 ? -0.806 -0.340 -8.266 1.00 88.44 87 ALA A CA 1
ATOM 640 C C . ALA A 1 87 ? -2.340 -0.350 -8.166 1.00 88.44 87 ALA A C 1
ATOM 642 O O . ALA A 1 87 ? -2.916 0.528 -7.526 1.00 88.44 87 ALA A O 1
ATOM 643 N N . VAL A 1 88 ? -3.002 -1.360 -8.741 1.00 93.25 88 VAL A N 1
ATOM 644 C CA . VAL A 1 88 ? -4.465 -1.524 -8.664 1.00 93.25 88 VAL A CA 1
ATOM 645 C C . VAL A 1 88 ? -4.921 -1.762 -7.223 1.00 93.25 88 VAL A C 1
ATOM 647 O O . VAL A 1 88 ? -5.868 -1.125 -6.760 1.00 93.25 88 VAL A O 1
ATOM 650 N N . VAL A 1 89 ? -4.228 -2.641 -6.498 1.00 91.75 89 VAL A N 1
ATOM 651 C CA . VAL A 1 89 ? -4.518 -2.954 -5.093 1.00 91.75 89 VAL A CA 1
ATOM 652 C C . VAL A 1 89 ? -4.409 -1.702 -4.222 1.00 91.75 89 VAL A C 1
ATOM 654 O O . VAL A 1 89 ? -5.343 -1.390 -3.483 1.00 91.75 89 VAL A O 1
ATOM 657 N N . ILE A 1 90 ? -3.326 -0.934 -4.355 1.00 89.06 90 ILE A N 1
ATOM 658 C CA . ILE A 1 90 ? -3.112 0.297 -3.582 1.00 89.06 90 ILE A CA 1
ATOM 659 C C . ILE A 1 90 ? -4.133 1.374 -3.973 1.00 89.06 90 ILE A C 1
ATOM 661 O O . ILE A 1 90 ? -4.693 2.026 -3.094 1.00 89.06 90 ILE A O 1
ATOM 665 N N . ALA A 1 91 ? -4.441 1.529 -5.266 1.00 91.38 91 ALA A N 1
ATOM 666 C CA . ALA A 1 91 ? -5.420 2.504 -5.755 1.00 91.38 91 ALA A CA 1
ATOM 667 C C . ALA A 1 91 ? -6.858 2.224 -5.278 1.00 91.38 91 ALA A C 1
ATOM 669 O O . ALA A 1 91 ? -7.674 3.146 -5.220 1.00 91.38 91 ALA A O 1
ATOM 670 N N . SER A 1 92 ? -7.171 0.988 -4.878 1.00 92.25 92 SER A N 1
ATOM 671 C CA . SER A 1 92 ? -8.482 0.651 -4.312 1.00 92.25 92 SER A CA 1
ATOM 672 C C . SER A 1 92 ? -8.776 1.381 -2.993 1.00 92.25 92 SER A C 1
ATOM 674 O O . SER A 1 92 ? -9.936 1.679 -2.710 1.00 92.25 92 SER A O 1
ATOM 676 N N . VAL A 1 93 ? -7.749 1.707 -2.197 1.00 91.31 93 VAL A N 1
ATOM 677 C CA . VAL A 1 93 ? -7.891 2.377 -0.891 1.00 91.31 93 VAL A CA 1
ATOM 678 C C . VAL A 1 93 ? -8.416 3.807 -1.023 1.00 91.31 93 VAL A C 1
ATOM 680 O O . VAL A 1 93 ? -9.471 4.086 -0.451 1.00 91.31 93 VAL A O 1
ATOM 683 N N . PRO A 1 94 ? -7.767 4.724 -1.773 1.00 89.44 94 PRO A N 1
ATOM 684 C CA . PRO A 1 94 ? -8.291 6.075 -1.939 1.00 89.44 94 PRO A CA 1
ATOM 685 C C . PRO A 1 94 ? -9.648 6.077 -2.652 1.00 89.44 94 PRO A C 1
ATOM 687 O O . PRO A 1 94 ? -10.491 6.911 -2.337 1.00 89.44 94 PRO A O 1
ATOM 690 N N . PHE A 1 95 ? -9.898 5.125 -3.558 1.00 93.19 95 PHE A N 1
ATOM 691 C CA . PHE A 1 95 ? -11.193 5.003 -4.229 1.00 93.19 95 PHE A CA 1
ATOM 692 C C . PHE A 1 95 ? -12.311 4.614 -3.248 1.00 93.19 95 PHE A C 1
ATOM 694 O O . PHE A 1 95 ? -13.365 5.245 -3.226 1.00 93.19 95 PHE A O 1
ATOM 701 N N . ALA A 1 96 ? -12.068 3.631 -2.377 1.00 90.88 96 ALA A N 1
ATOM 702 C CA . ALA A 1 96 ? -13.018 3.243 -1.336 1.00 90.88 96 ALA A CA 1
ATOM 703 C C . ALA A 1 96 ? -13.210 4.337 -0.276 1.00 90.88 96 ALA A C 1
ATOM 705 O O . ALA A 1 96 ? -14.330 4.547 0.187 1.00 90.88 96 ALA A O 1
ATOM 706 N N . ALA A 1 97 ? -12.145 5.069 0.069 1.00 88.12 97 ALA A N 1
ATOM 707 C CA . ALA A 1 97 ? -12.217 6.224 0.959 1.00 88.12 97 ALA A CA 1
ATOM 708 C C . ALA A 1 97 ? -13.104 7.333 0.375 1.00 88.12 97 ALA A C 1
ATOM 710 O O . ALA A 1 97 ? -13.973 7.849 1.073 1.00 88.12 97 ALA A O 1
ATOM 711 N N . ALA A 1 98 ? -12.947 7.647 -0.915 1.00 90.56 98 ALA A N 1
ATOM 712 C CA . ALA A 1 98 ? -13.767 8.644 -1.604 1.00 90.56 98 ALA A CA 1
ATOM 713 C C . ALA A 1 98 ? -15.254 8.251 -1.680 1.00 90.56 98 ALA A C 1
ATOM 715 O O . ALA A 1 98 ? -16.122 9.119 -1.649 1.00 90.56 98 ALA A O 1
ATOM 716 N N . LEU A 1 99 ? -15.550 6.949 -1.749 1.00 91.62 99 LEU A N 1
ATOM 717 C CA . LEU A 1 99 ? -16.914 6.411 -1.746 1.00 91.62 99 LEU A CA 1
ATOM 718 C C . LEU A 1 99 ? -17.497 6.211 -0.334 1.00 91.62 99 LEU A C 1
ATOM 720 O O . LEU A 1 99 ? -18.643 5.787 -0.212 1.00 91.62 99 LEU A O 1
ATOM 724 N N . GLY A 1 100 ? -16.723 6.467 0.728 1.00 85.81 100 GLY A N 1
ATOM 725 C CA . GLY A 1 100 ? -17.138 6.219 2.114 1.00 85.81 100 GLY A CA 1
ATOM 726 C C . GLY A 1 100 ? -17.308 4.736 2.473 1.00 85.81 100 GLY A C 1
ATOM 727 O O . GLY A 1 100 ? -17.880 4.422 3.512 1.00 85.81 100 GLY A O 1
ATOM 728 N N . ALA A 1 101 ? -16.819 3.821 1.632 1.00 89.19 101 ALA A N 1
ATOM 729 C CA . ALA A 1 101 ? -16.923 2.369 1.810 1.00 89.19 101 ALA A CA 1
ATOM 730 C C . ALA A 1 101 ? -15.640 1.742 2.395 1.00 89.19 101 ALA A C 1
ATOM 732 O O . ALA A 1 101 ? -15.496 0.518 2.424 1.00 89.19 101 ALA A O 1
ATOM 733 N N . LEU A 1 102 ? -14.687 2.575 2.826 1.00 88.94 102 LEU A N 1
ATOM 734 C CA . LEU A 1 102 ? -13.411 2.126 3.373 1.00 88.94 102 LEU A CA 1
ATOM 735 C C . LEU A 1 102 ? -13.621 1.328 4.665 1.00 88.94 102 LEU A C 1
ATOM 737 O O . LEU A 1 102 ? -14.314 1.768 5.579 1.00 88.94 102 LEU A O 1
ATOM 741 N N . SER A 1 103 ? -12.973 0.168 4.756 1.00 90.56 103 SER A N 1
ATOM 742 C CA . SER A 1 103 ? -13.058 -0.715 5.920 1.00 90.56 103 SER A CA 1
ATOM 743 C C . SER A 1 103 ? -11.692 -1.255 6.337 1.00 90.56 103 SER A C 1
ATOM 745 O O . SER A 1 103 ? -10.769 -1.368 5.527 1.00 90.56 103 SER A O 1
ATOM 747 N N . LEU A 1 104 ? -11.579 -1.654 7.607 1.00 88.62 104 LEU A N 1
ATOM 748 C CA . LEU A 1 104 ? -10.378 -2.297 8.153 1.00 88.62 104 LEU A CA 1
ATOM 749 C C . LEU A 1 104 ? -10.066 -3.615 7.428 1.00 88.62 104 LEU A C 1
ATOM 751 O O . LEU A 1 104 ? -8.909 -3.895 7.128 1.00 88.62 104 LEU A O 1
ATOM 755 N N . ALA A 1 105 ? -11.099 -4.382 7.064 1.00 90.06 105 ALA A N 1
ATOM 756 C CA . ALA A 1 105 ? -10.955 -5.608 6.279 1.00 90.06 105 ALA A CA 1
ATOM 757 C C . ALA A 1 105 ? -10.285 -5.349 4.921 1.00 90.06 105 ALA A C 1
ATOM 759 O O . ALA A 1 105 ? -9.374 -6.081 4.535 1.00 90.06 105 ALA A O 1
ATOM 760 N N . GLN A 1 106 ? -10.680 -4.279 4.222 1.00 90.00 106 GLN A N 1
ATOM 761 C CA . GLN A 1 106 ? -10.032 -3.887 2.973 1.00 90.00 106 GLN A CA 1
ATOM 762 C C . GLN A 1 106 ? -8.562 -3.525 3.200 1.00 90.00 106 GLN A C 1
ATOM 764 O O . GLN A 1 106 ? -7.714 -3.966 2.429 1.00 90.00 106 GLN A O 1
ATOM 769 N N . LEU A 1 107 ? -8.242 -2.770 4.257 1.00 89.75 107 LEU A N 1
ATOM 770 C CA . LEU A 1 107 ? -6.853 -2.423 4.558 1.00 89.75 107 LEU A CA 1
ATOM 771 C C . LEU A 1 107 ? -5.995 -3.661 4.851 1.00 89.75 107 LEU A C 1
ATOM 773 O O . LEU A 1 107 ? -4.867 -3.718 4.376 1.00 89.75 107 LEU A O 1
ATOM 777 N N . TYR A 1 108 ? -6.520 -4.677 5.543 1.00 89.31 108 TYR A N 1
ATOM 778 C CA . TYR A 1 108 ? -5.799 -5.940 5.743 1.00 89.31 108 TYR A CA 1
ATOM 779 C C . TYR A 1 108 ? -5.524 -6.676 4.430 1.00 89.31 108 TYR A C 1
ATOM 781 O O . TYR A 1 108 ? -4.401 -7.129 4.207 1.00 89.31 108 TYR A O 1
ATOM 789 N N . VAL A 1 109 ? -6.524 -6.769 3.548 1.00 91.06 109 VAL A N 1
ATOM 790 C CA . VAL A 1 109 ? -6.366 -7.404 2.230 1.00 91.06 109 VAL A CA 1
ATOM 791 C C . VAL A 1 109 ? -5.343 -6.643 1.388 1.00 91.06 109 VAL A C 1
ATOM 793 O O . VAL A 1 109 ? -4.466 -7.256 0.790 1.00 91.06 109 VAL A O 1
ATOM 796 N N . VAL A 1 110 ? -5.413 -5.312 1.374 1.00 90.62 110 VAL A N 1
ATOM 797 C CA . VAL A 1 110 ? -4.466 -4.462 0.641 1.00 90.62 110 VAL A CA 1
ATOM 798 C C . VAL A 1 110 ? -3.055 -4.589 1.211 1.00 90.62 110 VAL A C 1
ATOM 800 O O . VAL A 1 110 ? -2.116 -4.742 0.435 1.00 90.62 110 VAL A O 1
ATOM 803 N N . SER A 1 111 ? -2.891 -4.589 2.537 1.00 86.94 111 SER A N 1
ATOM 804 C CA . SER A 1 111 ? -1.589 -4.800 3.182 1.00 86.94 111 SER A CA 1
ATOM 805 C C . SER A 1 111 ? -0.984 -6.153 2.825 1.00 86.94 111 SER A C 1
ATOM 807 O O . SER A 1 111 ? 0.208 -6.227 2.561 1.00 86.94 111 SER A O 1
ATOM 809 N N . PHE A 1 112 ? -1.792 -7.213 2.782 1.00 87.44 112 PHE A N 1
ATOM 810 C CA . PHE A 1 112 ? -1.319 -8.539 2.393 1.00 87.44 112 PHE A CA 1
ATOM 811 C C . PHE A 1 112 ? -1.011 -8.639 0.892 1.00 87.44 112 PHE A C 1
ATOM 813 O O . PHE A 1 112 ? -0.100 -9.342 0.492 1.00 87.44 112 PHE A O 1
ATOM 820 N N . LEU A 1 113 ? -1.759 -7.970 0.020 1.00 87.12 113 LEU A N 1
ATOM 821 C CA . LEU A 1 113 ? -1.519 -8.077 -1.423 1.00 87.12 113 LEU A CA 1
ATOM 822 C C . LEU A 1 113 ? -0.418 -7.134 -1.929 1.00 87.12 113 LEU A C 1
ATOM 824 O O . LEU A 1 113 ? 0.181 -7.414 -2.963 1.00 87.12 113 LEU A O 1
ATOM 828 N N . GLY A 1 114 ? -0.186 -6.012 -1.243 1.00 81.44 114 GLY A N 1
ATOM 829 C CA . GLY A 1 114 ? 0.839 -5.024 -1.595 1.00 81.44 114 GLY A CA 1
ATOM 830 C C . GLY A 1 114 ? 2.154 -5.148 -0.818 1.00 81.44 114 GLY A C 1
ATOM 831 O O . GLY A 1 114 ? 3.058 -4.349 -1.067 1.00 81.44 114 GLY A O 1
ATOM 832 N N . GLY A 1 115 ? 2.230 -6.070 0.148 1.00 73.31 115 GLY A N 1
ATOM 833 C CA . GLY A 1 1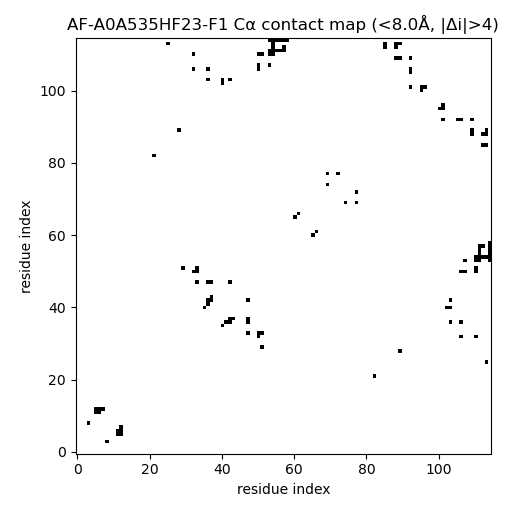15 ? 3.436 -6.378 0.930 1.00 73.31 115 GLY A CA 1
ATOM 834 C C . GLY A 1 115 ? 4.390 -7.353 0.250 1.00 73.31 115 GLY A C 1
ATOM 835 O O . GLY A 1 115 ? 3.988 -7.997 -0.743 1.00 73.31 115 GLY A O 1
#

Mean predicted aligned error: 6.49 Å

Nearest PDB structures (foldseek):
  7l16-assembly1_A  TM=6.415E-01  e=4.287E+00  Salmonella enterica subsp. enterica serovar Typhimurium str. LT2

pLDDT: mean 85.59, std 7.34, range [53.94, 94.19]

Foldseek 3Di:
DDDPDQVPDPVSVVVVVLVVCLVVVLVCLLVVLLCCCCVVVVDDPVLSVLLNVLLCVQVVVCVVPVVVVCVVDDVVVVVVVLSVQLVVLSVVQVVCVVVVNHDSVSSSVNSNSND

Sequence (115 aa):
MTAPPLGRNADFVKLWSGFTIARVGSQITVLALPLTAVLLLGAGATETGLLVAAQMLPSIVAGLFVGVWVDRLPRRPIMIWSDIGSAVVIASVPFAAALGALSLAQLYVVSFLGG